Protein AF-A0A4U2DRL6-F1 (afdb_monomer_lite)

Structure (mmCIF, N/CA/C/O backbone):
data_AF-A0A4U2DRL6-F1
#
_entry.id   AF-A0A4U2DRL6-F1
#
loop_
_atom_site.group_PDB
_atom_site.id
_atom_site.type_symbol
_atom_site.label_atom_id
_atom_site.label_alt_id
_atom_site.label_comp_id
_atom_site.label_asym_id
_atom_site.label_entity_id
_atom_site.label_seq_id
_atom_site.pdbx_PDB_ins_code
_atom_site.Cartn_x
_atom_site.Cartn_y
_atom_site.Cartn_z
_atom_site.occupancy
_atom_site.B_iso_or_equiv
_atom_site.auth_seq_id
_atom_site.auth_comp_id
_atom_site.auth_asym_id
_atom_site.auth_atom_id
_atom_site.pdbx_PDB_model_num
ATOM 1 N N . SER A 1 1 ? 21.166 1.099 -42.169 1.00 56.94 1 SER A N 1
ATOM 2 C CA . SER A 1 1 ? 20.866 1.653 -40.834 1.00 56.94 1 SER A CA 1
ATOM 3 C C . SER A 1 1 ? 19.850 0.778 -40.086 1.00 56.94 1 SER A C 1
ATOM 5 O O . SER A 1 1 ? 18.671 1.097 -40.052 1.00 56.94 1 SER A O 1
ATOM 7 N N . ARG A 1 2 ? 20.268 -0.382 -39.543 1.00 66.25 2 ARG A N 1
ATOM 8 C CA . ARG A 1 2 ? 19.406 -1.292 -38.738 1.00 66.25 2 ARG A CA 1
ATOM 9 C C . ARG A 1 2 ? 19.790 -1.339 -37.249 1.00 66.25 2 ARG A C 1
ATOM 11 O O . ARG A 1 2 ? 19.083 -1.955 -36.460 1.00 66.25 2 ARG A O 1
ATOM 18 N N . HIS A 1 3 ? 20.878 -0.670 -36.865 1.00 75.94 3 HIS A N 1
ATOM 19 C CA . HIS A 1 3 ? 21.444 -0.741 -35.515 1.00 75.94 3 HIS A CA 1
ATOM 20 C C . HIS A 1 3 ? 20.616 0.003 -34.457 1.00 75.94 3 HIS A C 1
ATOM 22 O O . HIS A 1 3 ? 20.655 -0.386 -33.300 1.00 75.94 3 HIS A O 1
ATOM 28 N N . LEU A 1 4 ? 19.810 0.996 -34.852 1.00 83.00 4 LEU A N 1
ATOM 29 C CA . LEU A 1 4 ? 18.936 1.744 -33.936 1.00 83.00 4 LEU A CA 1
ATOM 30 C C . LEU A 1 4 ? 17.525 1.153 -33.817 1.00 83.00 4 LEU A C 1
ATOM 32 O O . LEU A 1 4 ? 16.875 1.298 -32.787 1.00 83.00 4 LEU A O 1
ATOM 36 N N . VAL A 1 5 ? 17.055 0.443 -34.847 1.00 89.56 5 VAL A N 1
ATOM 37 C CA . VAL A 1 5 ? 15.679 -0.077 -34.894 1.00 89.56 5 VAL A CA 1
ATOM 38 C C . VAL A 1 5 ? 15.432 -1.103 -33.784 1.00 89.56 5 VAL A C 1
ATOM 40 O O . VAL A 1 5 ? 14.422 -1.026 -33.092 1.00 89.56 5 VAL A O 1
ATOM 43 N N . SER A 1 6 ? 16.362 -2.041 -33.577 1.00 88.88 6 SER A N 1
ATOM 44 C CA . SER A 1 6 ? 16.214 -3.089 -32.554 1.00 88.88 6 SER A CA 1
ATOM 45 C C . SER A 1 6 ? 16.223 -2.540 -31.114 1.00 88.88 6 SER A C 1
ATOM 47 O O . SER A 1 6 ? 15.306 -2.869 -30.356 1.00 88.88 6 SER A O 1
ATOM 49 N N . PRO A 1 7 ? 17.189 -1.692 -30.703 1.00 88.75 7 PRO A N 1
ATOM 50 C CA . PRO A 1 7 ? 17.173 -1.067 -29.379 1.00 88.75 7 PRO A CA 1
ATOM 51 C C . PRO A 1 7 ? 15.914 -0.234 -29.100 1.00 88.75 7 PRO A C 1
ATOM 53 O O . PRO A 1 7 ?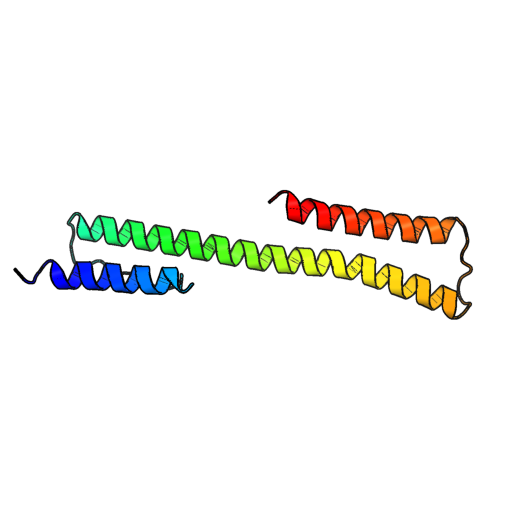 15.299 -0.395 -28.048 1.00 88.75 7 PRO A O 1
ATOM 56 N N . ILE A 1 8 ? 15.472 0.589 -30.059 1.00 91.50 8 ILE A N 1
ATOM 57 C CA . ILE A 1 8 ? 14.259 1.410 -29.905 1.00 91.50 8 ILE A CA 1
ATOM 58 C C . ILE A 1 8 ? 13.015 0.517 -29.806 1.00 91.50 8 ILE A C 1
ATOM 60 O O . ILE A 1 8 ? 12.183 0.716 -28.925 1.00 91.50 8 ILE A O 1
ATOM 64 N N . SER A 1 9 ? 12.902 -0.522 -30.639 1.00 92.56 9 SER A N 1
ATOM 65 C CA . SER A 1 9 ? 11.776 -1.462 -30.568 1.00 92.56 9 SER A CA 1
ATOM 66 C C . SER A 1 9 ? 11.684 -2.167 -29.210 1.00 92.56 9 SER A C 1
ATOM 68 O O . SER A 1 9 ? 10.579 -2.431 -28.730 1.00 92.56 9 SER A O 1
ATOM 70 N N . ARG A 1 10 ? 12.823 -2.467 -28.571 1.00 91.94 10 ARG A N 1
ATOM 71 C CA . ARG A 1 10 ? 12.861 -3.062 -27.226 1.00 91.94 10 ARG A CA 1
ATOM 72 C C . ARG A 1 10 ? 12.452 -2.076 -26.142 1.00 91.94 10 ARG A C 1
ATOM 74 O O . ARG A 1 10 ? 11.675 -2.461 -25.275 1.00 91.94 10 ARG A O 1
ATOM 81 N N . LEU A 1 11 ? 12.897 -0.821 -26.225 1.00 94.38 11 LEU A N 1
ATOM 82 C CA . LEU A 1 11 ? 12.428 0.248 -25.338 1.00 94.38 11 LEU A CA 1
ATOM 83 C C . LEU A 1 11 ? 10.910 0.416 -25.432 1.00 94.38 11 LEU A C 1
ATOM 85 O O . LEU A 1 11 ? 10.232 0.369 -24.414 1.00 94.38 11 LEU A O 1
ATOM 89 N N . ILE A 1 12 ? 10.369 0.517 -26.650 1.00 95.44 12 ILE A N 1
ATOM 90 C CA . ILE A 1 12 ? 8.922 0.632 -26.883 1.00 95.44 12 ILE A CA 1
ATOM 91 C C . ILE A 1 12 ? 8.182 -0.561 -26.271 1.00 95.44 12 ILE A C 1
ATOM 93 O O . ILE A 1 12 ? 7.191 -0.378 -25.570 1.00 95.44 12 ILE A O 1
ATOM 97 N N . SER A 1 13 ? 8.678 -1.780 -26.493 1.00 95.44 13 SER A N 1
ATOM 98 C CA . SER A 1 13 ? 8.053 -2.997 -25.962 1.00 95.44 13 SER A CA 1
ATOM 99 C C . SER A 1 13 ? 8.112 -3.064 -24.431 1.00 95.44 13 SER A C 1
ATOM 101 O O . SER A 1 13 ? 7.129 -3.447 -23.797 1.00 95.44 13 SER A O 1
ATOM 103 N N . GLY A 1 14 ? 9.242 -2.673 -23.832 1.00 95.81 14 GLY A N 1
ATOM 104 C CA . GLY A 1 14 ? 9.418 -2.601 -22.381 1.00 95.81 14 GLY A CA 1
ATOM 105 C C . GLY A 1 14 ? 8.470 -1.588 -21.752 1.00 95.81 14 GLY A C 1
ATOM 106 O O . GLY A 1 14 ? 7.674 -1.944 -20.887 1.00 95.81 14 GLY A O 1
ATOM 107 N N . THR A 1 15 ? 8.458 -0.359 -22.266 1.00 96.44 15 THR A N 1
ATOM 108 C CA . THR A 1 15 ? 7.549 0.693 -21.801 1.00 96.44 15 THR A CA 1
ATOM 109 C C . THR A 1 15 ? 6.082 0.303 -21.997 1.00 96.44 15 THR A C 1
ATOM 111 O O . THR A 1 15 ? 5.258 0.565 -21.127 1.00 96.44 15 THR A O 1
ATOM 114 N N . TYR A 1 16 ? 5.731 -0.383 -23.090 1.00 96.94 16 TYR A N 1
ATOM 115 C CA . TYR A 1 16 ? 4.363 -0.861 -23.310 1.00 96.94 16 TYR A CA 1
ATOM 116 C C . TYR A 1 16 ? 3.913 -1.886 -22.259 1.00 96.94 16 TYR A C 1
ATOM 118 O O . TYR A 1 16 ? 2.767 -1.845 -21.808 1.00 96.94 16 TYR A O 1
ATOM 126 N N . ARG A 1 17 ? 4.808 -2.785 -21.830 1.00 97.31 17 ARG A N 1
ATOM 127 C CA . ARG A 1 17 ? 4.543 -3.708 -20.714 1.00 97.31 17 ARG A CA 1
ATOM 128 C C . ARG A 1 17 ? 4.365 -2.955 -19.394 1.00 97.31 17 ARG A C 1
ATOM 130 O O . ARG A 1 17 ? 3.398 -3.227 -18.686 1.00 97.31 17 ARG A O 1
ATOM 137 N N . MET A 1 18 ? 5.204 -1.951 -19.128 1.00 96.50 18 MET A N 1
ATOM 138 C CA . MET A 1 18 ? 5.077 -1.093 -17.940 1.00 96.50 18 MET A CA 1
ATOM 139 C C . MET A 1 18 ? 3.736 -0.353 -17.907 1.00 96.50 18 MET A C 1
ATOM 141 O O . MET A 1 18 ? 3.074 -0.344 -16.878 1.00 96.50 18 MET A O 1
ATOM 145 N N . ILE A 1 19 ? 3.277 0.202 -19.035 1.00 96.31 19 ILE A N 1
ATOM 146 C CA . ILE A 1 19 ? 1.959 0.860 -19.140 1.00 96.31 19 ILE A CA 1
ATOM 147 C C . ILE A 1 19 ? 0.814 -0.102 -18.779 1.00 96.31 19 ILE A C 1
ATOM 149 O O . ILE A 1 19 ? -0.211 0.320 -18.253 1.00 96.31 19 ILE A O 1
ATOM 153 N N . ARG A 1 20 ? 0.985 -1.405 -19.031 1.00 96.75 20 ARG A N 1
ATOM 154 C CA . ARG A 1 20 ? 0.017 -2.449 -18.667 1.00 96.75 20 ARG A CA 1
ATOM 155 C C . ARG A 1 20 ? 0.166 -2.963 -17.226 1.00 96.75 20 ARG A C 1
ATOM 157 O O . ARG A 1 20 ? -0.539 -3.897 -16.860 1.00 96.75 20 ARG A O 1
ATOM 164 N N . GLY A 1 21 ? 1.051 -2.368 -16.424 1.00 95.19 21 GLY A N 1
ATOM 165 C CA . GLY A 1 21 ? 1.259 -2.706 -15.013 1.00 95.19 21 GLY A CA 1
ATOM 166 C C . GLY A 1 21 ? 2.334 -3.763 -14.749 1.00 95.19 21 GLY A C 1
ATOM 167 O O . GLY A 1 21 ? 2.547 -4.138 -13.600 1.00 95.19 21 GLY A O 1
ATOM 168 N N . ASP A 1 22 ? 3.035 -4.242 -15.778 1.00 96.75 22 ASP A N 1
ATOM 169 C CA . ASP A 1 22 ? 4.177 -5.139 -15.598 1.00 96.75 22 ASP A CA 1
ATOM 170 C C . ASP A 1 22 ? 5.447 -4.320 -15.341 1.00 96.75 22 ASP A C 1
ATOM 172 O O . ASP A 1 22 ? 6.168 -3.937 -16.264 1.00 96.75 22 ASP A O 1
ATOM 176 N N . TYR A 1 23 ? 5.698 -4.028 -14.066 1.00 96.62 23 TYR A N 1
ATOM 177 C CA . TYR A 1 23 ? 6.866 -3.267 -13.617 1.00 96.62 23 TYR A CA 1
ATOM 178 C C . TYR A 1 23 ? 8.108 -4.134 -13.378 1.00 96.62 23 TYR A C 1
ATOM 180 O O . TYR A 1 23 ? 9.164 -3.594 -13.058 1.00 96.62 23 TYR A O 1
ATOM 188 N N . GLN A 1 24 ? 8.023 -5.457 -13.566 1.00 96.00 24 GLN A N 1
ATOM 189 C CA . GLN A 1 24 ? 9.169 -6.371 -13.447 1.00 96.00 24 GLN A CA 1
ATOM 190 C C . GLN A 1 24 ? 9.967 -6.486 -14.746 1.00 96.00 24 GLN A C 1
ATOM 192 O O . GLN A 1 24 ? 11.098 -6.976 -14.748 1.00 96.00 24 GLN A O 1
ATOM 197 N N . VAL A 1 25 ? 9.408 -6.009 -15.863 1.00 95.25 25 VAL A N 1
ATOM 198 C CA . VAL A 1 25 ? 10.124 -5.939 -17.136 1.00 95.25 25 VAL A CA 1
ATOM 199 C C . VAL A 1 25 ? 11.409 -5.119 -17.004 1.00 95.25 25 VAL A C 1
ATOM 201 O O . VAL A 1 25 ? 11.456 -4.087 -16.332 1.00 95.25 25 VAL A O 1
ATOM 204 N N . ARG A 1 26 ? 12.468 -5.579 -17.671 1.00 95.00 26 ARG A N 1
ATOM 205 C CA . ARG A 1 26 ? 13.736 -4.859 -17.796 1.00 95.00 26 ARG A CA 1
ATOM 206 C C . ARG A 1 26 ? 14.145 -4.805 -19.260 1.00 95.00 26 ARG A C 1
ATOM 208 O O . ARG A 1 26 ? 13.986 -5.779 -19.996 1.00 95.00 26 ARG A O 1
ATOM 215 N N . VAL A 1 27 ? 14.664 -3.660 -19.682 1.00 93.94 27 VAL A N 1
ATOM 216 C CA . VAL A 1 27 ? 15.220 -3.460 -21.019 1.00 93.94 27 VAL A CA 1
ATOM 217 C C . VAL A 1 27 ? 16.721 -3.729 -20.962 1.00 93.94 27 VAL A C 1
ATOM 219 O O . VAL A 1 27 ? 17.455 -3.076 -20.219 1.00 93.94 27 VAL A O 1
ATOM 222 N N . GLU A 1 28 ? 17.187 -4.702 -21.745 1.00 87.94 28 GLU A N 1
ATOM 223 C CA . GLU A 1 28 ? 18.608 -5.053 -21.825 1.00 87.94 28 GLU A CA 1
ATOM 224 C C . GLU A 1 28 ? 19.453 -3.949 -22.475 1.00 87.94 28 GLU A C 1
ATOM 226 O O . GLU A 1 28 ? 19.169 -3.496 -23.592 1.00 87.94 28 GLU A O 1
ATOM 231 N N . LYS A 1 29 ? 20.568 -3.603 -21.824 1.00 84.31 29 LYS A N 1
ATOM 232 C CA . LYS A 1 29 ? 21.596 -2.713 -22.375 1.00 84.31 29 LYS A CA 1
ATOM 233 C C . LYS A 1 29 ? 22.462 -3.487 -23.373 1.00 84.31 29 LYS A C 1
ATOM 235 O O . LYS A 1 29 ? 23.053 -4.498 -23.012 1.00 84.31 29 LYS A O 1
ATOM 240 N N . GLN A 1 30 ? 22.560 -3.011 -24.614 1.00 77.12 30 GLN A N 1
ATOM 241 C CA . GLN A 1 30 ? 23.401 -3.637 -25.653 1.00 77.12 30 GLN A CA 1
ATOM 242 C C . GLN A 1 30 ? 24.475 -2.698 -26.234 1.00 77.12 30 GLN A C 1
ATOM 244 O O . GLN A 1 30 ? 25.276 -3.122 -27.062 1.00 77.12 30 GLN A O 1
ATOM 249 N N . SER A 1 31 ? 24.516 -1.442 -25.792 1.00 77.62 31 SER A N 1
ATOM 250 C CA . SER A 1 31 ? 25.457 -0.408 -26.238 1.00 77.62 31 SER A CA 1
ATOM 251 C C . SER A 1 31 ? 25.978 0.399 -25.037 1.00 77.62 31 SER A C 1
ATOM 253 O O . SER A 1 31 ? 25.605 0.139 -23.893 1.00 77.62 31 SER A O 1
ATOM 255 N N . LYS A 1 32 ? 26.873 1.360 -25.290 1.00 83.06 32 LYS A N 1
ATOM 256 C CA . LYS A 1 32 ? 27.361 2.351 -24.308 1.00 83.06 32 LYS A CA 1
ATOM 257 C C . LYS A 1 32 ? 27.032 3.790 -24.737 1.00 83.06 32 LYS A C 1
ATOM 259 O O . LYS A 1 32 ? 27.728 4.721 -24.355 1.00 83.06 32 LYS A O 1
ATOM 264 N N . ASP A 1 33 ? 26.028 3.936 -25.593 1.00 89.06 33 ASP A N 1
ATOM 265 C CA . ASP A 1 33 ? 25.580 5.208 -26.159 1.00 89.06 33 ASP A CA 1
ATOM 266 C C 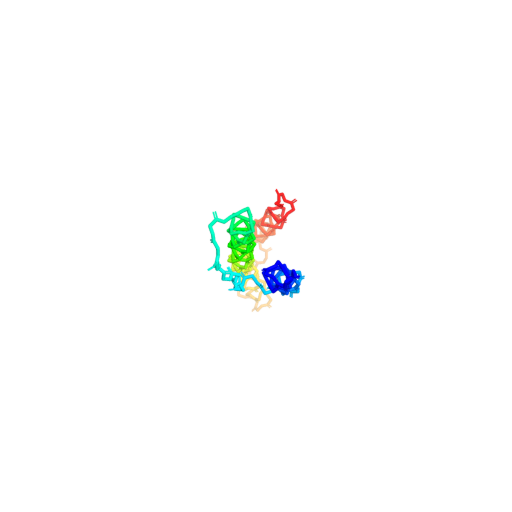. ASP A 1 33 ? 24.364 5.759 -25.392 1.00 89.06 33 ASP A C 1
ATOM 268 O O . ASP A 1 33 ? 23.939 5.227 -24.362 1.00 89.06 33 ASP A O 1
ATOM 272 N N . GLU A 1 34 ? 23.772 6.830 -25.908 1.00 91.00 34 GLU A N 1
ATOM 273 C CA . GLU A 1 34 ? 22.598 7.485 -25.335 1.00 91.00 34 GLU A CA 1
ATOM 274 C C . GLU A 1 34 ? 21.391 6.539 -25.228 1.00 91.00 34 GLU A C 1
ATOM 276 O O . GLU A 1 34 ? 20.558 6.696 -24.333 1.00 91.00 34 GLU A O 1
ATOM 281 N N . ILE A 1 35 ? 21.303 5.516 -26.086 1.00 91.62 35 ILE A N 1
ATOM 282 C CA . ILE A 1 35 ? 20.237 4.512 -26.019 1.00 91.62 35 ILE A CA 1
ATOM 283 C C . ILE A 1 35 ? 20.420 3.607 -24.801 1.00 91.62 35 ILE A C 1
ATOM 285 O O . ILE A 1 35 ? 19.438 3.245 -24.151 1.00 91.62 35 ILE A O 1
ATOM 289 N N . ALA A 1 36 ? 21.662 3.277 -24.446 1.00 91.75 36 ALA A N 1
ATOM 290 C CA . ALA A 1 36 ? 21.948 2.539 -23.222 1.00 91.75 36 ALA A CA 1
ATOM 291 C C . ALA A 1 36 ? 21.615 3.355 -21.966 1.00 91.75 36 ALA A C 1
ATOM 293 O O . ALA A 1 36 ? 21.077 2.802 -21.006 1.00 91.75 36 ALA A O 1
ATOM 294 N N . HIS A 1 37 ? 21.877 4.666 -21.984 1.00 93.56 37 HIS A N 1
ATOM 295 C CA . HIS A 1 37 ? 21.458 5.569 -20.908 1.00 93.56 37 HIS A CA 1
ATOM 296 C C . HIS A 1 37 ? 19.929 5.657 -20.801 1.00 93.56 37 HIS A C 1
ATOM 298 O O . HIS A 1 37 ? 19.383 5.591 -19.702 1.00 93.56 37 HIS A O 1
ATOM 304 N N . LEU A 1 38 ? 19.213 5.733 -21.927 1.00 93.69 38 LEU A N 1
ATOM 305 C CA . LEU A 1 38 ? 17.749 5.725 -21.922 1.00 93.69 38 LEU A CA 1
ATOM 306 C C . LEU A 1 38 ? 17.179 4.394 -21.406 1.00 93.69 38 LEU A C 1
ATOM 308 O O . LEU A 1 38 ? 16.229 4.405 -20.626 1.00 93.69 38 LEU A O 1
ATOM 312 N N . ALA A 1 39 ? 17.768 3.258 -21.791 1.00 94.81 39 ALA A N 1
ATOM 313 C CA . ALA A 1 39 ? 17.391 1.950 -21.255 1.00 94.81 39 ALA A CA 1
ATOM 314 C C . ALA A 1 39 ? 17.581 1.877 -19.737 1.00 94.81 39 ALA A C 1
ATOM 316 O O . ALA A 1 39 ? 16.732 1.316 -19.047 1.00 94.81 39 ALA A O 1
ATOM 317 N N . GLU A 1 40 ? 18.641 2.494 -19.209 1.00 95.38 40 GLU A N 1
ATOM 318 C CA . GLU A 1 40 ? 18.815 2.598 -17.763 1.00 95.38 40 GLU A CA 1
ATOM 319 C C . GLU A 1 40 ? 17.719 3.428 -17.103 1.00 95.38 40 GLU A C 1
ATOM 321 O O . GLU A 1 40 ? 17.106 2.971 -16.143 1.00 95.38 40 GLU A O 1
ATOM 326 N N . ASN A 1 41 ? 17.415 4.607 -17.643 1.00 95.75 41 ASN A N 1
ATOM 327 C CA . ASN A 1 41 ? 16.361 5.458 -17.097 1.00 95.75 41 ASN A CA 1
ATOM 328 C C . ASN A 1 41 ? 14.994 4.754 -17.105 1.00 95.75 41 ASN A C 1
ATOM 330 O O . ASN A 1 41 ? 14.233 4.879 -16.147 1.00 95.75 41 ASN A O 1
ATOM 334 N N . VAL A 1 42 ? 14.692 3.968 -18.147 1.00 96.06 42 VAL A N 1
ATOM 335 C CA . VAL A 1 42 ? 13.473 3.143 -18.206 1.00 96.06 42 VAL A CA 1
ATOM 336 C C . VAL A 1 42 ? 13.477 2.059 -17.127 1.00 96.06 42 VAL A C 1
ATOM 338 O O . VAL A 1 42 ? 12.452 1.845 -16.484 1.00 96.06 42 VAL A O 1
ATOM 341 N N . ASN A 1 43 ? 14.611 1.400 -16.879 1.00 96.62 43 ASN A N 1
ATOM 342 C CA . ASN A 1 43 ? 14.720 0.396 -15.817 1.00 96.62 43 ASN A CA 1
ATOM 343 C C . ASN A 1 43 ? 14.586 1.011 -14.416 1.00 96.62 43 ASN A C 1
ATOM 345 O O . ASN A 1 43 ? 13.922 0.422 -13.564 1.00 96.62 43 ASN A O 1
ATOM 349 N N . ILE A 1 44 ? 15.157 2.199 -14.189 1.00 97.62 44 ILE A N 1
ATOM 350 C CA . ILE A 1 44 ? 14.971 2.962 -12.948 1.00 97.62 44 ILE A CA 1
ATOM 351 C C . ILE A 1 44 ? 13.490 3.305 -12.771 1.00 97.62 44 ILE A C 1
ATOM 353 O O . ILE A 1 44 ? 12.931 3.046 -11.710 1.00 97.62 44 ILE A O 1
ATOM 357 N N . LEU A 1 45 ? 12.823 3.802 -13.818 1.00 97.19 45 LEU A N 1
ATOM 358 C CA . LEU A 1 45 ? 11.386 4.074 -13.778 1.00 97.19 45 LEU A CA 1
ATOM 359 C C . LEU A 1 45 ? 10.574 2.809 -13.460 1.00 97.19 45 LEU A C 1
ATOM 361 O O . LEU A 1 45 ? 9.672 2.864 -12.628 1.00 97.19 45 LEU A O 1
ATOM 365 N N . ALA A 1 46 ? 10.898 1.668 -14.078 1.00 97.69 46 ALA A N 1
ATOM 366 C CA . ALA A 1 46 ? 10.245 0.391 -13.787 1.00 97.69 46 ALA A CA 1
ATOM 367 C C . ALA A 1 46 ? 10.412 -0.006 -12.316 1.00 97.69 46 ALA A C 1
ATOM 369 O O . ALA A 1 46 ? 9.431 -0.348 -11.662 1.00 97.69 46 ALA A O 1
ATOM 370 N N . GLN A 1 47 ? 11.621 0.127 -11.769 1.00 98.00 47 GLN A N 1
ATOM 371 C CA . GLN A 1 47 ? 11.893 -0.130 -10.357 1.00 98.00 47 GLN A CA 1
ATOM 372 C C . GLN A 1 47 ? 11.122 0.825 -9.434 1.00 98.00 47 GLN A C 1
ATOM 374 O O . GLN A 1 47 ? 10.560 0.390 -8.431 1.00 98.00 47 GLN A O 1
ATOM 379 N N . THR A 1 48 ? 11.058 2.116 -9.762 1.00 97.75 48 THR A N 1
ATOM 380 C CA . THR A 1 48 ? 10.287 3.096 -8.988 1.00 97.75 48 THR A CA 1
ATOM 381 C C . THR A 1 48 ? 8.793 2.769 -9.007 1.00 97.75 48 THR A C 1
ATOM 383 O O . THR A 1 48 ? 8.137 2.844 -7.970 1.00 97.75 48 THR A O 1
ATOM 386 N N . LEU A 1 49 ? 8.236 2.373 -10.154 1.00 97.06 49 LEU A N 1
ATOM 387 C CA . LEU A 1 49 ? 6.833 1.960 -10.257 1.00 97.06 49 LEU A CA 1
ATOM 388 C C . LEU A 1 49 ? 6.559 0.665 -9.479 1.00 97.06 49 LEU A C 1
ATOM 390 O O . LEU A 1 49 ? 5.565 0.589 -8.760 1.00 97.06 49 LEU A O 1
ATOM 394 N N . GLU A 1 50 ? 7.460 -0.316 -9.559 1.00 97.25 50 GLU A N 1
ATOM 395 C CA . GLU A 1 50 ? 7.391 -1.563 -8.789 1.00 97.25 50 GLU A CA 1
ATOM 396 C C . GLU A 1 50 ? 7.389 -1.292 -7.278 1.00 97.25 50 GLU A C 1
ATOM 398 O O . GLU A 1 50 ? 6.538 -1.806 -6.553 1.00 97.25 50 GLU A O 1
ATOM 403 N N . GLN A 1 51 ? 8.288 -0.429 -6.799 1.00 97.06 51 GLN A N 1
ATOM 404 C CA . GLN A 1 51 ? 8.346 -0.037 -5.390 1.00 97.06 51 GLN A CA 1
ATOM 405 C C . GLN A 1 51 ? 7.072 0.686 -4.944 1.00 97.06 51 GLN A C 1
ATOM 407 O O . GLN A 1 51 ? 6.517 0.343 -3.904 1.00 97.06 51 GLN A O 1
ATOM 412 N N . ASN A 1 52 ? 6.559 1.629 -5.740 1.00 95.94 52 ASN A N 1
ATOM 413 C CA . ASN A 1 52 ? 5.295 2.306 -5.434 1.00 95.94 52 ASN A CA 1
ATOM 414 C C . ASN A 1 52 ? 4.116 1.324 -5.371 1.00 95.94 52 ASN A C 1
ATOM 416 O O . ASN A 1 52 ? 3.291 1.405 -4.462 1.00 95.94 52 ASN A O 1
ATOM 420 N N . GLN A 1 53 ? 4.049 0.365 -6.299 1.00 95.38 53 GLN A N 1
ATOM 421 C CA . GLN A 1 53 ? 3.009 -0.662 -6.311 1.00 95.38 53 GLN A CA 1
ATOM 422 C C . GLN A 1 53 ? 3.089 -1.576 -5.081 1.00 95.38 53 GLN A C 1
ATOM 424 O O . GLN A 1 53 ? 2.057 -1.886 -4.480 1.00 95.38 53 GLN A O 1
ATOM 429 N N . ASN A 1 54 ? 4.297 -1.975 -4.681 1.00 95.31 54 ASN A N 1
ATOM 430 C CA . ASN A 1 54 ? 4.510 -2.786 -3.484 1.00 95.31 54 ASN A CA 1
ATOM 431 C C . ASN A 1 54 ? 4.141 -2.012 -2.215 1.00 95.31 54 ASN A C 1
ATOM 433 O O . ASN A 1 54 ? 3.385 -2.528 -1.396 1.00 95.31 54 ASN A O 1
ATOM 437 N N . ASN A 1 55 ? 4.585 -0.759 -2.091 1.00 94.75 55 ASN A N 1
ATOM 438 C CA . ASN A 1 55 ? 4.252 0.102 -0.955 1.00 94.75 55 ASN A CA 1
ATOM 439 C C . ASN A 1 55 ? 2.738 0.296 -0.831 1.00 94.75 55 ASN A C 1
ATOM 441 O O . ASN A 1 55 ? 2.185 0.124 0.252 1.00 94.75 55 ASN A O 1
ATOM 445 N N . ARG A 1 56 ? 2.048 0.560 -1.949 1.00 92.94 56 ARG A N 1
ATOM 446 C CA . ARG A 1 56 ? 0.582 0.654 -1.981 1.00 92.94 56 ARG A CA 1
ATOM 447 C C . ARG A 1 56 ? -0.087 -0.648 -1.538 1.00 92.94 56 ARG A C 1
ATOM 449 O O . ARG A 1 56 ? -1.093 -0.602 -0.836 1.00 92.94 56 ARG A O 1
ATOM 456 N N . SER A 1 57 ? 0.440 -1.800 -1.953 1.00 92.81 57 SER A N 1
ATOM 457 C CA . SER A 1 57 ? -0.109 -3.106 -1.571 1.00 92.81 57 SER A CA 1
ATOM 458 C C . SER A 1 57 ? 0.068 -3.398 -0.081 1.00 92.81 57 SER A C 1
ATOM 460 O O . SER A 1 57 ? -0.870 -3.879 0.550 1.00 92.81 57 SER A O 1
ATOM 462 N N . VAL A 1 58 ? 1.251 -3.116 0.473 1.00 93.56 58 VAL A N 1
ATOM 463 C CA . VAL A 1 58 ? 1.541 -3.285 1.905 1.00 93.56 58 VAL A CA 1
ATOM 464 C C . VAL A 1 58 ? 0.645 -2.364 2.724 1.00 93.56 58 VAL A C 1
ATOM 466 O O . VAL A 1 58 ? -0.091 -2.838 3.579 1.00 93.56 58 VAL A O 1
ATOM 469 N N . TRP A 1 59 ? 0.596 -1.082 2.365 1.00 91.31 59 TRP A N 1
ATOM 470 C CA . TRP A 1 59 ? -0.257 -0.106 3.035 1.00 91.31 59 TRP A CA 1
ATOM 471 C C . TRP A 1 59 ? -1.739 -0.509 3.031 1.00 91.31 59 TRP A C 1
ATOM 473 O O . TRP A 1 59 ? -2.395 -0.465 4.067 1.00 91.31 59 TRP A O 1
ATOM 483 N N . MET A 1 60 ? -2.269 -0.984 1.897 1.00 91.81 60 MET A N 1
ATOM 484 C CA . MET A 1 60 ? -3.657 -1.463 1.818 1.00 91.81 60 MET A CA 1
ATOM 485 C C . MET A 1 60 ? -3.915 -2.668 2.738 1.00 91.81 60 MET A C 1
ATOM 487 O O . MET A 1 60 ? -4.998 -2.796 3.317 1.00 91.81 60 MET A O 1
ATOM 491 N N . SER A 1 61 ? -2.930 -3.561 2.871 1.00 93.25 61 SER A N 1
ATOM 492 C CA . SER A 1 61 ? -2.993 -4.696 3.794 1.00 93.25 61 SER A CA 1
ATOM 493 C C . SER A 1 61 ? -3.021 -4.220 5.246 1.00 93.25 61 SER A C 1
ATOM 495 O O . SER A 1 61 ? -3.887 -4.647 6.010 1.00 93.25 61 SER A O 1
ATOM 497 N N . ASP A 1 62 ? -2.126 -3.304 5.610 1.00 92.50 62 ASP A N 1
ATOM 498 C CA . ASP A 1 62 ? -2.010 -2.773 6.970 1.00 92.50 62 ASP A CA 1
ATOM 499 C C . ASP A 1 62 ? -3.290 -2.041 7.389 1.00 92.50 62 ASP A C 1
ATOM 501 O O . ASP A 1 62 ? -3.889 -2.381 8.409 1.00 92.50 62 ASP A O 1
ATOM 505 N N . VAL A 1 63 ? -3.810 -1.158 6.530 1.00 91.88 63 VAL A N 1
ATOM 506 C CA . VAL A 1 63 ? -5.111 -0.496 6.718 1.00 91.88 63 VAL A CA 1
ATOM 507 C C . VAL A 1 63 ? -6.231 -1.517 6.926 1.00 91.88 63 VAL A C 1
ATOM 509 O O . VAL A 1 63 ? -7.056 -1.378 7.829 1.00 91.88 63 VAL A O 1
ATOM 512 N N . SER A 1 64 ? -6.274 -2.574 6.109 1.00 93.06 64 SER A N 1
ATOM 513 C CA . SER A 1 64 ? -7.307 -3.610 6.229 1.00 93.06 64 SER A CA 1
ATOM 514 C C . SER A 1 64 ? -7.239 -4.329 7.581 1.00 93.06 64 SER A C 1
ATOM 516 O O . SER A 1 64 ? -8.276 -4.633 8.178 1.00 93.06 64 SER A O 1
ATOM 518 N N . HIS A 1 65 ? -6.032 -4.592 8.088 1.00 94.19 65 HIS A N 1
ATOM 519 C CA . HIS A 1 65 ? -5.827 -5.178 9.411 1.00 94.19 65 HIS A CA 1
ATOM 520 C C . HIS A 1 65 ? -6.238 -4.226 10.540 1.00 94.19 65 HIS A C 1
ATOM 522 O O . HIS A 1 65 ? -6.936 -4.649 11.471 1.00 94.19 65 HIS A O 1
ATOM 528 N N . GLU A 1 66 ? -5.859 -2.954 10.440 1.00 93.19 66 GLU A N 1
ATOM 529 C CA . GLU A 1 66 ? -6.200 -1.930 11.425 1.00 93.19 66 GLU A CA 1
ATOM 530 C C . GLU A 1 66 ? -7.704 -1.672 11.503 1.00 93.19 66 GLU A C 1
ATOM 532 O O . GLU A 1 66 ? -8.221 -1.526 12.604 1.00 93.19 66 GLU A O 1
ATOM 537 N N . LEU A 1 67 ? -8.436 -1.710 10.383 1.00 94.31 67 LEU A N 1
ATOM 538 C CA . LEU A 1 67 ? -9.902 -1.601 10.372 1.00 94.31 67 LEU A CA 1
ATOM 539 C C . LEU A 1 67 ? -10.592 -2.850 10.945 1.00 94.31 67 LEU A C 1
ATOM 541 O O . LEU A 1 67 ? -11.618 -2.759 11.623 1.00 94.31 67 LEU A O 1
ATOM 545 N N . LYS A 1 68 ? -10.050 -4.046 10.683 1.00 94.88 68 LYS A N 1
ATOM 546 C CA . LYS A 1 68 ? -10.676 -5.316 11.090 1.00 94.88 68 LYS A CA 1
ATOM 547 C C . LYS A 1 68 ? -10.763 -5.472 12.608 1.00 94.88 68 LYS A C 1
ATOM 549 O O . LYS A 1 68 ? -11.743 -6.026 13.111 1.00 94.88 68 LYS A O 1
ATOM 554 N N . THR A 1 69 ? -9.755 -5.005 13.337 1.00 94.62 69 THR A N 1
ATOM 555 C CA . THR A 1 69 ? -9.676 -5.115 14.802 1.00 94.62 69 THR A CA 1
ATOM 556 C C . THR A 1 69 ? -10.819 -4.382 15.530 1.00 94.62 69 THR A C 1
ATOM 558 O O . THR A 1 69 ? -11.602 -5.061 16.202 1.00 94.62 69 THR A O 1
ATOM 561 N N . PRO A 1 70 ? -10.999 -3.053 15.382 1.00 93.00 70 PRO A N 1
ATOM 562 C CA . PRO A 1 70 ? -12.076 -2.303 16.026 1.00 93.00 70 PRO A CA 1
ATOM 563 C C . PRO A 1 70 ? -13.463 -2.795 15.588 1.00 93.00 70 PRO A C 1
ATOM 565 O O . PRO A 1 70 ? -14.354 -2.919 16.428 1.00 93.00 70 PRO A O 1
ATOM 568 N N . LEU A 1 71 ? -13.642 -3.194 14.319 1.00 95.75 71 LEU A N 1
ATOM 569 C CA . LEU A 1 71 ? -14.890 -3.810 13.844 1.00 95.75 71 LEU A CA 1
ATOM 570 C C . LEU A 1 71 ? -15.199 -5.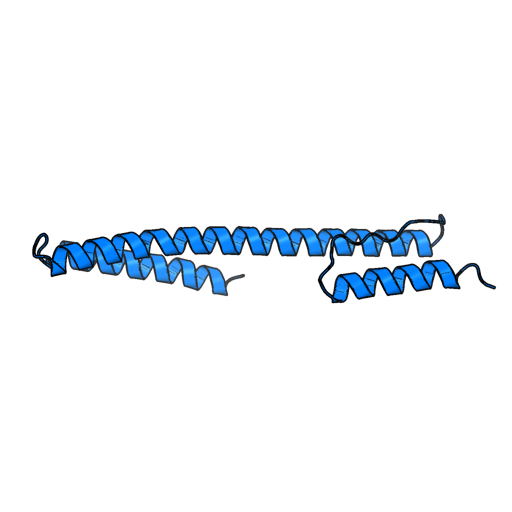134 14.553 1.00 95.75 71 LEU A C 1
ATOM 572 O O . LEU A 1 71 ? -16.341 -5.383 14.940 1.00 95.75 71 LEU A O 1
ATOM 576 N N . THR A 1 72 ? -14.190 -5.987 14.740 1.00 95.69 72 THR A N 1
ATOM 577 C CA . THR A 1 72 ? -14.354 -7.274 15.433 1.00 95.69 72 THR A CA 1
ATOM 578 C C . THR A 1 72 ? -14.720 -7.057 16.900 1.00 95.69 72 THR A C 1
ATOM 580 O O . THR A 1 72 ? -15.630 -7.715 17.409 1.00 95.69 72 THR A O 1
ATOM 583 N N . VAL A 1 73 ? -14.063 -6.101 17.566 1.00 93.19 73 VAL A N 1
ATOM 584 C CA . VAL A 1 73 ? -14.359 -5.725 18.956 1.00 93.19 73 VAL A CA 1
ATOM 585 C C . VAL A 1 73 ? -15.782 -5.183 19.083 1.00 93.19 73 VAL A C 1
ATOM 587 O O . VAL A 1 73 ? -16.539 -5.649 19.935 1.00 93.19 73 VAL A O 1
ATOM 590 N N . MET A 1 74 ? -16.171 -4.251 18.210 1.00 94.69 74 MET A N 1
ATOM 591 C CA . MET A 1 74 ? -17.509 -3.659 18.192 1.00 94.69 74 MET A CA 1
ATOM 592 C C . MET A 1 74 ? -18.586 -4.725 17.985 1.00 94.69 74 MET A C 1
ATOM 594 O O . MET A 1 74 ? -19.540 -4.806 18.758 1.00 94.69 74 MET A O 1
ATOM 598 N N . ARG A 1 75 ? -18.395 -5.616 17.005 1.00 95.25 75 ARG A N 1
ATOM 599 C CA . ARG A 1 75 ? -19.314 -6.732 16.753 1.00 95.25 75 ARG A CA 1
ATOM 600 C C . ARG A 1 75 ? -19.452 -7.643 17.973 1.00 95.25 75 ARG A C 1
ATOM 602 O O . ARG A 1 75 ? -20.570 -8.002 18.322 1.00 95.25 75 ARG A O 1
ATOM 609 N N . GLY A 1 76 ? -18.346 -7.996 18.629 1.00 94.88 76 GLY A N 1
ATOM 610 C CA . GLY A 1 76 ? -18.368 -8.839 19.827 1.00 94.88 76 GLY A CA 1
ATOM 611 C C . GLY A 1 76 ? -19.125 -8.203 20.997 1.00 94.88 76 GLY A C 1
ATOM 612 O O . GLY A 1 76 ? -19.912 -8.876 21.657 1.00 94.88 76 GLY A O 1
ATOM 613 N N . GLN A 1 77 ? -18.941 -6.900 21.221 1.00 93.50 77 GLN A N 1
ATOM 614 C CA . GLN A 1 77 ? -19.662 -6.162 22.265 1.00 93.50 77 GLN A CA 1
ATOM 615 C C . GLN A 1 77 ? -21.162 -6.081 21.965 1.00 93.50 77 GLN A C 1
ATOM 617 O O . GLN A 1 77 ? -21.972 -6.347 22.850 1.00 93.50 77 GLN A O 1
ATOM 622 N N . LEU A 1 78 ? -21.537 -5.785 20.717 1.00 95.19 78 LEU A N 1
ATOM 623 C CA . LEU A 1 78 ? -22.939 -5.740 20.297 1.00 95.19 78 LEU A CA 1
ATOM 624 C C . LEU A 1 78 ? -23.623 -7.109 20.408 1.00 95.19 78 LEU A C 1
ATOM 626 O O . LEU A 1 78 ? -24.756 -7.176 20.877 1.00 95.19 78 LEU A O 1
ATOM 630 N N . MET A 1 79 ? -22.935 -8.197 20.045 1.00 97.00 79 MET A N 1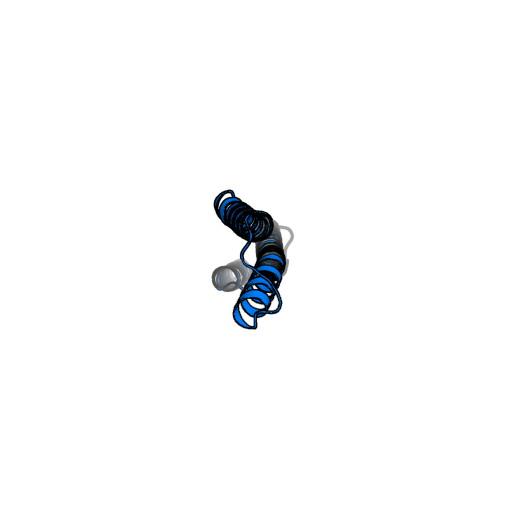
ATOM 631 C CA . MET A 1 79 ? -23.446 -9.561 20.234 1.00 97.00 79 MET A CA 1
ATOM 632 C C . MET A 1 79 ? -23.661 -9.881 21.716 1.00 97.00 79 MET A C 1
ATOM 634 O O . MET A 1 79 ? -24.730 -10.339 22.091 1.00 97.00 79 MET A O 1
ATOM 638 N N . ALA A 1 80 ? -22.697 -9.564 22.583 1.00 95.38 80 ALA A N 1
ATOM 639 C CA . ALA A 1 80 ? -22.842 -9.800 24.018 1.00 95.38 80 ALA A CA 1
ATOM 640 C C . ALA A 1 80 ? -23.973 -8.966 24.655 1.00 95.38 80 ALA A C 1
ATOM 642 O O . ALA A 1 80 ? -24.597 -9.412 25.617 1.00 95.38 80 ALA A O 1
ATOM 643 N N . ILE A 1 81 ? -24.259 -7.773 24.121 1.00 95.38 81 ILE A N 1
ATOM 644 C CA . ILE A 1 81 ? -25.432 -6.983 24.520 1.00 95.38 81 ILE A CA 1
ATOM 645 C C . I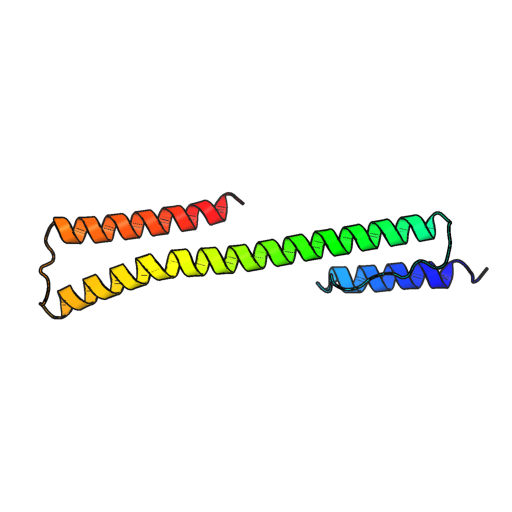LE A 1 81 ? -26.724 -7.654 24.043 1.00 95.38 81 ILE A C 1
ATOM 647 O O . ILE A 1 81 ? -27.666 -7.792 24.821 1.00 95.38 81 ILE A O 1
ATOM 651 N N . GLN A 1 82 ? -26.766 -8.101 22.786 1.00 96.06 82 GLN A N 1
ATOM 652 C CA . GLN A 1 82 ? -27.918 -8.800 22.211 1.00 96.06 82 GLN A CA 1
ATOM 653 C C . GLN A 1 82 ? -28.243 -10.100 22.960 1.00 96.06 82 GLN A C 1
ATOM 655 O O . GLN A 1 82 ? -29.412 -10.380 23.215 1.00 96.06 82 GLN A O 1
ATOM 660 N N . ASP A 1 83 ? -27.217 -10.849 23.360 1.00 97.25 83 ASP A N 1
ATOM 661 C CA . ASP A 1 83 ? -27.340 -12.098 24.114 1.00 97.25 83 ASP A CA 1
ATOM 662 C C . ASP A 1 83 ? -27.682 -11.862 25.602 1.00 97.25 83 ASP A C 1
ATOM 664 O O . ASP A 1 83 ? -27.822 -12.811 26.373 1.00 97.25 83 ASP A O 1
ATOM 668 N N . GLY A 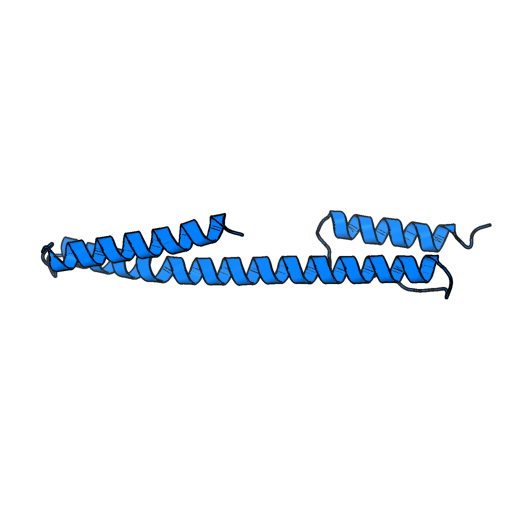1 84 ? -27.797 -10.599 26.037 1.00 95.12 84 GLY A N 1
ATOM 669 C CA . GLY A 1 84 ? -28.105 -10.218 27.418 1.00 95.12 84 GLY A CA 1
ATOM 670 C C . GLY A 1 84 ? -26.953 -10.426 28.408 1.00 95.12 84 GLY A C 1
ATOM 671 O O . GLY A 1 84 ? -27.132 -10.220 29.608 1.00 95.12 84 GLY A O 1
ATOM 672 N N . VAL A 1 85 ? -25.765 -10.805 27.927 1.00 96.62 85 VAL A N 1
ATOM 673 C CA . VAL A 1 85 ? -24.549 -10.964 28.742 1.00 96.62 85 VAL A CA 1
ATOM 674 C C . VAL A 1 85 ? -24.087 -9.610 29.278 1.00 96.62 85 VAL A C 1
ATOM 676 O O . VAL A 1 85 ? -23.616 -9.513 30.412 1.00 96.62 85 VAL A O 1
ATOM 679 N N . PHE A 1 86 ? -24.237 -8.553 28.475 1.00 93.50 86 PHE A N 1
ATOM 680 C CA . PHE A 1 86 ? -23.888 -7.181 28.828 1.00 93.50 86 PHE A CA 1
ATOM 681 C C . PHE A 1 86 ? -25.094 -6.242 28.717 1.00 93.50 86 PHE A C 1
ATOM 683 O O . PHE A 1 86 ? -25.903 -6.351 27.805 1.00 93.50 86 PHE A O 1
ATOM 690 N N . GLN A 1 87 ? -25.188 -5.269 29.624 1.00 93.25 87 GLN A N 1
ATOM 691 C CA . GLN A 1 87 ? -26.151 -4.171 29.509 1.00 93.25 87 GLN A CA 1
ATOM 692 C C . GLN A 1 87 ? -25.552 -3.029 28.693 1.00 93.25 87 GLN A C 1
ATOM 694 O O . GLN A 1 87 ? -24.370 -2.741 28.839 1.00 93.25 87 GLN A O 1
ATOM 699 N N . ALA A 1 88 ? -26.358 -2.353 27.874 1.00 93.69 88 ALA A N 1
ATOM 700 C CA . ALA A 1 88 ? -25.944 -1.161 27.133 1.00 93.69 88 ALA A CA 1
ATOM 701 C C . ALA A 1 88 ? -25.875 0.077 28.050 1.00 93.69 88 ALA A C 1
ATOM 703 O O . ALA A 1 88 ? -26.670 1.005 27.928 1.00 93.69 88 ALA A O 1
ATOM 704 N N . ASP A 1 89 ? -24.952 0.053 29.009 1.00 94.88 89 ASP A N 1
ATOM 705 C CA . ASP A 1 89 ? -24.675 1.181 29.892 1.00 94.88 89 ASP A CA 1
ATOM 706 C C . ASP A 1 89 ? -23.849 2.274 29.192 1.00 94.88 89 ASP A C 1
ATOM 708 O O . ASP A 1 89 ? -23.268 2.075 28.120 1.00 94.88 89 ASP A O 1
ATOM 712 N N . GLU A 1 90 ? -23.792 3.448 29.818 1.00 95.44 90 GLU A N 1
ATOM 713 C CA . GLU A 1 90 ? -23.063 4.613 29.306 1.00 95.44 90 GLU A CA 1
ATOM 714 C C . GLU A 1 90 ? -21.595 4.287 28.997 1.00 95.44 90 GLU A C 1
ATOM 716 O O . GLU A 1 90 ? -21.074 4.672 27.951 1.00 95.44 90 GLU A O 1
ATOM 721 N N . LYS A 1 91 ? -20.942 3.492 29.854 1.00 93.50 91 LYS A N 1
ATOM 722 C CA . LYS A 1 91 ? -19.540 3.100 29.676 1.00 93.50 91 LYS A CA 1
ATOM 723 C C . LYS A 1 91 ? -19.343 2.273 28.406 1.00 93.50 91 LYS A C 1
ATOM 725 O O . LYS A 1 91 ? -18.374 2.485 27.682 1.00 93.50 91 LYS A O 1
ATOM 730 N N . ARG A 1 92 ? -20.228 1.318 28.119 1.00 91.56 92 ARG A N 1
ATOM 731 C CA . ARG A 1 92 ? -20.136 0.484 26.911 1.00 91.56 92 ARG A CA 1
ATOM 732 C C . ARG A 1 92 ? -20.523 1.230 25.655 1.00 91.56 92 ARG A C 1
ATOM 734 O O . ARG A 1 92 ? -19.894 1.004 24.626 1.00 91.56 92 ARG A O 1
ATOM 741 N N . ILE A 1 93 ? -21.513 2.112 25.737 1.00 93.75 93 ILE A N 1
ATOM 742 C CA . ILE A 1 93 ? -21.849 2.998 24.624 1.00 93.75 93 ILE A CA 1
ATOM 743 C C . ILE A 1 93 ? -20.631 3.860 24.285 1.00 93.75 93 ILE A C 1
ATOM 745 O O . ILE A 1 93 ? -20.237 3.893 23.121 1.00 93.75 93 ILE A O 1
ATOM 749 N N . GLN A 1 94 ? -19.966 4.447 25.286 1.00 94.88 94 GLN A N 1
ATOM 750 C CA . GLN A 1 94 ? -18.745 5.222 25.067 1.00 94.88 94 GLN A CA 1
ATOM 751 C C . GLN A 1 94 ? -17.635 4.380 24.423 1.00 94.88 94 GLN A C 1
ATOM 753 O O . GLN A 1 94 ? -17.036 4.816 23.449 1.00 94.88 94 GLN A O 1
ATOM 758 N N . LEU A 1 95 ? -17.424 3.134 24.870 1.00 92.12 95 LEU A N 1
ATOM 759 C CA . LEU A 1 95 ? -16.462 2.233 24.219 1.00 92.12 95 LEU A CA 1
ATOM 760 C C . LEU A 1 95 ? -16.785 1.989 22.737 1.00 92.12 95 LEU A C 1
ATOM 762 O O . LEU A 1 95 ? -15.867 1.850 21.938 1.00 92.12 95 LEU A O 1
ATOM 766 N N . MET A 1 96 ? -18.062 1.904 22.352 1.00 93.38 96 MET A N 1
ATOM 767 C CA . MET A 1 96 ? -18.450 1.764 20.942 1.00 93.38 96 MET A CA 1
ATOM 768 C C . MET A 1 96 ? -18.206 3.050 20.153 1.00 93.38 96 MET A C 1
ATOM 770 O O . MET A 1 96 ? -17.709 2.965 19.031 1.00 93.38 96 MET A O 1
ATOM 774 N N . VAL A 1 97 ? -18.494 4.214 20.741 1.00 95.25 97 VAL A N 1
ATOM 775 C CA . VAL A 1 97 ? -18.176 5.523 20.147 1.00 95.25 97 VAL A CA 1
ATOM 776 C C . VAL A 1 97 ? -16.673 5.642 19.894 1.00 95.25 97 VAL A C 1
ATOM 778 O O . VAL A 1 97 ? -16.276 5.914 18.765 1.00 95.25 97 VAL A O 1
ATOM 781 N N . ASP A 1 98 ? -15.834 5.295 20.873 1.00 94.06 98 ASP A N 1
ATOM 782 C CA . ASP A 1 98 ? -14.374 5.343 20.730 1.00 94.06 98 ASP A CA 1
ATOM 783 C C . ASP A 1 98 ? -13.872 4.449 19.575 1.00 94.06 98 ASP A C 1
ATOM 785 O O . ASP A 1 98 ? -12.925 4.801 18.863 1.00 94.06 98 ASP A O 1
ATOM 789 N N . GLN A 1 99 ? -14.511 3.291 19.344 1.00 94.19 99 GLN A N 1
ATOM 790 C CA . GLN A 1 99 ? -14.183 2.427 18.203 1.00 94.19 99 GLN A CA 1
ATOM 791 C C . GLN A 1 99 ? -14.619 3.033 16.862 1.00 94.19 99 GLN A C 1
ATOM 793 O O . GLN A 1 99 ? -13.881 2.919 15.881 1.00 94.19 99 GLN A O 1
ATOM 798 N N . VAL A 1 100 ? -15.783 3.692 16.801 1.00 96.00 100 VAL A N 1
ATOM 799 C CA . VAL A 1 100 ? -16.228 4.436 15.606 1.00 96.00 100 VAL A CA 1
ATOM 800 C C . VAL A 1 100 ? -15.268 5.589 15.301 1.00 96.00 100 VAL A C 1
ATOM 802 O O . VAL A 1 100 ? -14.890 5.781 14.143 1.00 96.00 100 VAL A O 1
ATOM 805 N N . ASP A 1 101 ? -14.810 6.312 16.321 1.00 94.62 101 ASP A N 1
ATOM 806 C CA . ASP A 1 101 ? -13.843 7.400 16.164 1.00 94.62 101 ASP A CA 1
ATOM 807 C C . ASP A 1 101 ? -12.475 6.878 15.704 1.00 94.62 101 ASP A C 1
ATOM 809 O O . ASP A 1 101 ? -11.822 7.484 14.852 1.00 94.62 101 ASP A O 1
ATOM 813 N N . SER A 1 102 ? -12.037 5.721 16.213 1.00 92.38 102 SER A N 1
ATOM 814 C CA . SER A 1 102 ? -10.824 5.051 15.728 1.00 92.38 102 SER A CA 1
ATOM 815 C C . SER A 1 102 ? -10.935 4.669 14.252 1.00 92.38 102 SER A C 1
ATOM 817 O O . SER A 1 102 ? -10.019 4.944 13.481 1.00 92.38 102 SER A O 1
ATOM 819 N N . LEU A 1 103 ? -12.060 4.076 13.845 1.00 94.81 103 LEU A N 1
ATOM 820 C CA . LEU A 1 103 ? -12.329 3.748 12.443 1.00 94.81 103 LEU A CA 1
ATOM 821 C C . LEU A 1 103 ? -12.341 5.000 11.560 1.00 94.81 103 LEU A C 1
ATOM 823 O O . LEU A 1 103 ? -11.764 4.992 10.476 1.00 94.81 103 LEU A O 1
ATOM 827 N N . SER A 1 104 ? -12.953 6.082 12.039 1.00 93.50 104 SER A N 1
ATOM 828 C CA . SER A 1 104 ? -13.022 7.352 11.312 1.00 93.50 104 SER A CA 1
ATOM 829 C C . SER A 1 104 ? -11.638 7.968 11.105 1.00 93.50 104 SER A C 1
ATOM 831 O O . SER A 1 104 ? -11.362 8.484 10.026 1.00 93.50 104 SER A O 1
ATOM 833 N N . ARG A 1 105 ? -10.739 7.870 12.097 1.00 91.50 105 ARG A N 1
ATOM 834 C CA . ARG A 1 105 ? -9.334 8.289 11.948 1.00 91.50 105 ARG A CA 1
ATOM 835 C C . ARG A 1 105 ? -8.617 7.493 10.863 1.00 91.50 105 ARG A C 1
ATOM 837 O O . ARG A 1 105 ? -8.079 8.108 9.953 1.00 91.50 105 ARG A O 1
ATOM 844 N N . ILE A 1 106 ? -8.716 6.161 10.893 1.00 90.88 106 ILE A N 1
ATOM 845 C CA . ILE A 1 106 ? -8.089 5.304 9.874 1.00 90.88 106 ILE A CA 1
ATOM 846 C C . ILE A 1 106 ? -8.607 5.665 8.476 1.00 90.88 106 ILE A C 1
ATOM 848 O O . ILE A 1 106 ? -7.818 5.794 7.549 1.00 90.88 106 ILE A O 1
ATOM 852 N N . VAL A 1 107 ? -9.919 5.879 8.314 1.00 90.75 107 VAL A N 1
ATOM 853 C CA . VAL A 1 107 ? -10.512 6.295 7.030 1.00 90.75 107 VAL A CA 1
ATOM 854 C C . VAL A 1 107 ? -10.005 7.668 6.581 1.00 90.75 107 VAL A C 1
ATOM 856 O O . VAL A 1 107 ? -9.716 7.846 5.400 1.00 90.75 107 VAL A O 1
ATOM 859 N N . ASN A 1 108 ? -9.872 8.633 7.493 1.00 88.75 108 ASN A N 1
ATOM 860 C CA . ASN A 1 108 ? -9.332 9.956 7.172 1.00 88.75 108 ASN A CA 1
ATOM 861 C C . ASN A 1 108 ? -7.868 9.887 6.725 1.00 88.75 108 ASN A C 1
ATOM 863 O O . ASN A 1 108 ? -7.494 10.590 5.786 1.00 88.75 108 ASN A O 1
ATOM 867 N N . ASP A 1 109 ? -7.073 9.009 7.334 1.00 85.75 109 ASP A N 1
ATOM 868 C CA . ASP A 1 109 ? -5.680 8.784 6.944 1.00 85.75 109 ASP A CA 1
ATOM 869 C C . ASP A 1 109 ? -5.576 8.218 5.512 1.00 85.75 109 ASP A C 1
ATOM 871 O O . ASP A 1 109 ? -4.590 8.473 4.821 1.00 85.75 109 ASP A O 1
ATOM 875 N N . LEU A 1 110 ? -6.619 7.542 5.001 1.00 83.25 110 LEU A N 1
ATOM 876 C CA . LEU A 1 110 ? -6.682 7.105 3.595 1.00 83.25 110 LEU A CA 1
ATOM 877 C C . LEU A 1 110 ? -6.813 8.260 2.601 1.00 83.25 110 LEU A C 1
ATOM 879 O O . LEU A 1 110 ? -6.407 8.108 1.453 1.00 83.25 110 LEU A O 1
ATOM 883 N N . TYR A 1 111 ? -7.415 9.380 3.009 1.00 73.19 111 TYR A N 1
ATOM 884 C CA . TYR A 1 111 ? -7.656 10.534 2.137 1.00 73.19 111 TYR A CA 1
ATOM 885 C C . TYR A 1 111 ? -6.481 11.521 2.090 1.00 73.19 111 TYR A C 1
ATOM 887 O O . TYR A 1 111 ? -6.470 12.400 1.231 1.00 73.19 111 TYR A O 1
ATOM 895 N N . GLN A 1 112 ? -5.519 11.414 3.013 1.00 68.31 112 GLN A N 1
ATOM 896 C CA . GLN A 1 112 ? -4.376 12.333 3.117 1.00 68.31 112 GLN A CA 1
ATOM 897 C C . GLN A 1 112 ? -3.128 11.874 2.338 1.00 68.31 112 GLN A C 1
ATOM 899 O O . GLN A 1 112 ? -2.093 12.539 2.410 1.00 68.31 112 GLN A O 1
ATOM 904 N N . LEU A 1 113 ? -3.226 10.774 1.586 1.00 55.78 113 LEU A N 1
ATOM 905 C CA . LEU A 1 113 ? -2.161 10.171 0.772 1.00 55.78 113 LEU A CA 1
ATOM 906 C C . LEU A 1 113 ? -2.522 10.196 -0.717 1.00 55.78 113 LEU A C 1
ATOM 908 O O . LEU A 1 113 ? -1.587 10.381 -1.529 1.00 55.78 113 LEU A O 1
#

Secondary structure (DSSP, 8-state):
--TTHHHHHHHHHHHHHHHTT-TT--PPP--SSHHHHHHHHHHHHHHHHHHHHHHHHHHHHHHHHHHHHHHHHHHHHHHHHHTTSS---HHHHHHHHHHHHHHHHHHHHHH--

pLDDT: mean 92.01, std 7.38, range [55.78, 98.0]

Foldseek 3Di:
DCPVVVLVVQLVVQVVCVVVVQLVGARDQDDPDVSSVVSVVSNVVSVVSVVVVVVVVVLVVVLVVQLVVLVVVLVVLVVCCVVVVDPPDPVSVVSNVVSVVSNVVSVVVVVVD

Radius of gyration: 25.85 Å; chains: 1; bounding box: 56×24×71 Å

Sequence (113 aa):
SRHLVSPISRLISGTYRMIRGDYQVRVEKQSKDEIAHLAENVNILAQTLEQNQNNRSVWMSDVSHELKTPLTVMRGQLMAIQDGVFQADEKRIQLMVDQVDSLSRIVNDLYQL